Protein AF-A0A3P6R167-F1 (afdb_monomer)

Foldseek 3Di:
DDDDDDDDDDPDLQVVLVVVVVVVVVCVVCCVVVDDDDDPCNVQSVQLVCLVVVLVVLLVVVLVVLLVVLVVPDVDPVVSVVLSVQLVVQLCVLVVVCVVVVDRRHNVSSVVSSVSSVVVNVVD

pLDDT: mean 81.77, std 7.0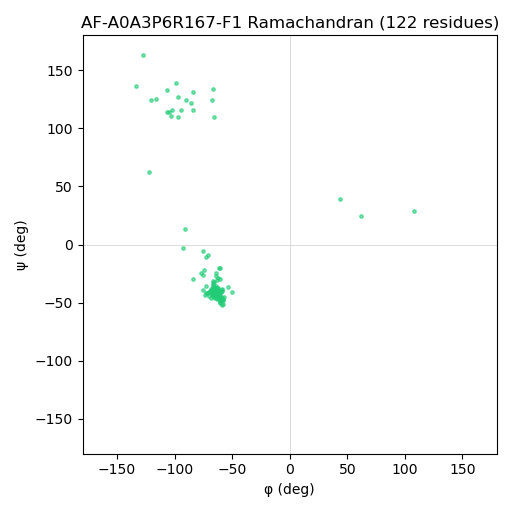3, range [55.31, 90.31]

Solvent-accessible surface area (backbone atoms only — not comparable to full-atom values): 7476 Å² total; per-residue (Å²): 135,90,84,86,84,84,84,83,88,76,92,49,66,71,58,53,29,52,51,52,53,51,50,51,54,53,44,68,73,47,64,89,70,74,72,80,90,84,59,95,63,48,68,59,31,53,46,51,67,46,40,63,60,51,46,54,49,51,54,52,52,53,51,52,51,50,49,53,51,37,55,73,74,38,97,47,72,69,62,36,50,56,50,48,52,54,54,50,51,53,52,52,46,56,55,48,51,42,58,73,68,66,60,78,83,38,67,66,57,47,51,52,51,53,51,51,50,53,55,56,57,73,75,107

Secondary structure (DSSP, 8-state):
------------HHHHHHHHHHHHHHHHH-GGG------TTHHHHHHHHHHHHHHHHHHHHHHHHHHHHHHHH-S-HHHHHHHHHHHHHHHHHHHHHHHHTT----HHHHHHHHHHHHHHHHT-

Radius of gyration: 20.67 Å; Cα contacts (8 Å, |Δi|>4): 52; chains: 1; bounding box: 49×25×60 Å

Sequence (124 aa):
MNYIVICRGDLDWNLRAKKIDSMRKIIDQYPQFQTSLFDYDSTIYDLIIAVKDELIKAVLITFACMTLACAFMIPSLTGASIATVSMLSISFTLLGILALWGQSLDPVTMINVLMAIGLSVDFR

InterPro domains:
  IPR051697 Patched domain-containing protein [PTHR10796] (10-123)

Structure (mmCIF, N/CA/C/O backbone):
data_AF-A0A3P6R167-F1
#
_entry.id   AF-A0A3P6R167-F1
#
loop_
_atom_site.group_PDB
_atom_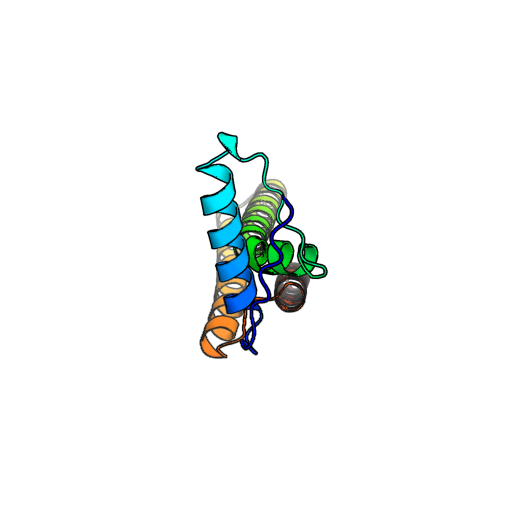site.id
_atom_site.type_symbol
_atom_site.label_atom_id
_atom_site.label_alt_id
_atom_site.label_comp_id
_atom_site.label_asym_id
_atom_site.label_entity_id
_atom_site.label_seq_id
_atom_site.pdbx_PDB_ins_code
_atom_site.Cartn_x
_atom_site.Cartn_y
_atom_site.Cartn_z
_atom_site.occupancy
_atom_site.B_iso_or_equiv
_atom_site.auth_seq_id
_atom_site.auth_comp_id
_atom_site.auth_asym_id
_atom_site.auth_atom_id
_atom_site.pdbx_PDB_model_num
ATOM 1 N N . MET A 1 1 ? -25.943 9.574 28.385 1.00 55.31 1 MET A N 1
ATOM 2 C CA . MET A 1 1 ? -25.347 8.493 29.198 1.00 55.31 1 MET A CA 1
ATOM 3 C C . MET A 1 1 ? -24.040 8.116 28.519 1.00 55.31 1 MET A C 1
ATOM 5 O O . MET A 1 1 ? -24.102 7.718 27.365 1.00 55.31 1 MET A O 1
ATOM 9 N N . ASN A 1 2 ? -22.885 8.331 29.154 1.00 60.91 2 ASN A N 1
ATOM 10 C CA . ASN A 1 2 ? -21.586 8.028 28.540 1.00 60.91 2 ASN A CA 1
ATOM 11 C C . ASN A 1 2 ? -21.145 6.631 28.979 1.00 60.91 2 ASN A C 1
ATOM 13 O O . ASN A 1 2 ? -20.932 6.400 30.167 1.00 60.91 2 ASN A O 1
ATOM 17 N N . TYR A 1 3 ? -21.035 5.707 28.028 1.00 68.31 3 TYR A N 1
ATOM 18 C CA . TYR A 1 3 ? -20.530 4.358 28.267 1.00 68.31 3 TYR A CA 1
ATOM 19 C C . TYR A 1 3 ? -19.050 4.315 27.887 1.00 68.31 3 TYR A C 1
ATOM 21 O O . TYR A 1 3 ? -18.686 4.706 26.781 1.00 68.31 3 TYR A O 1
ATOM 29 N N . ILE A 1 4 ? -18.198 3.854 28.804 1.00 71.62 4 ILE A N 1
ATOM 30 C CA . ILE A 1 4 ? -16.762 3.679 28.563 1.00 71.62 4 ILE A CA 1
ATOM 31 C C . ILE A 1 4 ? -16.513 2.182 28.403 1.00 71.62 4 ILE A C 1
ATOM 33 O O . ILE A 1 4 ? -16.689 1.415 29.349 1.00 71.62 4 ILE A O 1
ATOM 37 N N . VAL A 1 5 ? -16.118 1.765 27.203 1.00 71.38 5 VAL A N 1
ATOM 38 C CA . VAL A 1 5 ? -15.774 0.373 26.902 1.00 71.38 5 VAL A CA 1
ATOM 39 C C . VAL A 1 5 ? -14.256 0.265 26.840 1.00 71.38 5 VAL A C 1
ATOM 41 O O . VAL A 1 5 ? -13.629 0.793 25.929 1.00 71.38 5 VAL A O 1
ATOM 44 N N . ILE A 1 6 ? -13.656 -0.411 27.821 1.00 74.56 6 ILE A N 1
ATOM 45 C CA . ILE A 1 6 ? -12.207 -0.639 27.868 1.00 74.56 6 ILE A CA 1
ATOM 46 C C . ILE A 1 6 ? -11.924 -2.029 27.301 1.00 74.56 6 ILE A C 1
ATOM 48 O O . ILE A 1 6 ? -12.230 -3.040 27.933 1.00 74.56 6 ILE A O 1
ATOM 52 N N . CYS A 1 7 ? -11.320 -2.085 26.117 1.00 68.38 7 CYS A N 1
ATOM 53 C CA . CYS A 1 7 ? -10.841 -3.336 25.537 1.00 68.38 7 CYS A CA 1
ATOM 54 C C . CYS A 1 7 ? -9.432 -3.643 26.069 1.00 68.38 7 CYS A C 1
ATOM 56 O O . CYS A 1 7 ? -8.515 -2.844 25.897 1.00 68.38 7 CYS A O 1
ATOM 58 N N . ARG A 1 8 ? -9.236 -4.800 26.714 1.00 71.19 8 ARG A N 1
ATOM 59 C CA . ARG A 1 8 ? -7.907 -5.310 27.098 1.00 71.19 8 ARG A CA 1
ATOM 60 C C . ARG A 1 8 ? -7.428 -6.355 26.086 1.00 71.19 8 ARG A C 1
ATOM 62 O O . ARG A 1 8 ? -8.199 -7.248 25.751 1.00 71.19 8 ARG A O 1
ATOM 69 N N . GLY A 1 9 ? -6.139 -6.320 25.734 1.00 66.12 9 GLY A N 1
ATOM 70 C CA . GLY A 1 9 ? -5.397 -7.567 25.508 1.00 66.12 9 GLY A CA 1
ATOM 71 C C . GLY A 1 9 ? -5.002 -7.984 24.090 1.00 66.12 9 GLY A C 1
ATOM 72 O O . GLY A 1 9 ? -4.826 -9.178 23.901 1.00 66.12 9 GLY A O 1
ATOM 73 N N . ASP A 1 10 ? -4.773 -7.078 23.135 1.00 69.56 10 ASP A N 1
ATOM 74 C CA . ASP A 1 10 ? -4.110 -7.466 21.875 1.00 69.56 10 ASP A CA 1
ATOM 75 C C . ASP A 1 10 ? -2.756 -6.764 21.722 1.00 69.56 10 ASP A C 1
ATOM 77 O O . ASP A 1 10 ? -2.679 -5.537 21.779 1.00 69.56 10 ASP A O 1
ATOM 81 N N . LEU A 1 11 ? -1.688 -7.544 21.524 1.00 73.62 11 LEU A N 1
ATOM 82 C CA . LEU A 1 11 ? -0.342 -7.037 21.211 1.00 73.62 11 LEU A CA 1
ATOM 83 C C . LEU A 1 11 ? -0.226 -6.590 19.740 1.00 73.62 11 LEU A C 1
ATOM 85 O O . LEU A 1 11 ? 0.592 -5.730 19.424 1.00 73.62 11 LEU A O 1
ATOM 89 N N . ASP A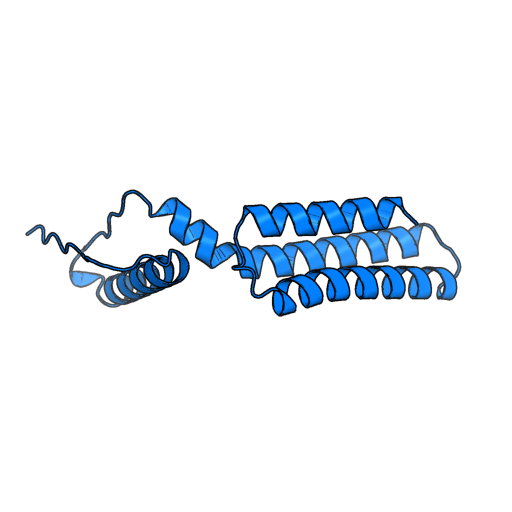 1 12 ? -1.068 -7.133 18.854 1.00 82.44 12 ASP A N 1
ATOM 90 C CA . ASP A 1 12 ? -1.038 -6.850 17.419 1.00 82.44 12 ASP A CA 1
ATOM 91 C C . ASP A 1 12 ? -1.810 -5.580 17.039 1.00 82.44 12 ASP A C 1
ATOM 93 O O . ASP A 1 12 ? -3.043 -5.518 17.091 1.00 82.44 12 ASP A O 1
ATOM 97 N N . TRP A 1 13 ? -1.080 -4.585 16.535 1.00 82.12 13 TRP A N 1
ATOM 98 C CA . TRP A 1 13 ? -1.629 -3.312 16.053 1.00 82.12 13 TRP A CA 1
ATOM 99 C C . TRP A 1 13 ? -2.643 -3.480 14.915 1.00 82.12 13 TRP A C 1
ATOM 101 O O . TRP A 1 13 ? -3.682 -2.821 14.904 1.00 82.12 13 TRP A O 1
ATOM 111 N N . ASN A 1 14 ? -2.391 -4.414 13.994 1.00 83.12 14 ASN A N 1
ATOM 112 C CA . ASN A 1 14 ? -3.302 -4.730 12.890 1.00 83.12 14 ASN A CA 1
ATOM 113 C C . ASN A 1 14 ? -4.659 -5.259 13.381 1.00 83.12 14 ASN A C 1
ATOM 115 O O . ASN A 1 14 ? -5.704 -4.954 12.802 1.00 83.12 14 ASN A O 1
ATOM 119 N N . LEU A 1 15 ? -4.655 -6.062 14.449 1.00 85.38 15 LEU A N 1
ATOM 120 C CA . LEU A 1 15 ? -5.873 -6.634 15.015 1.00 85.38 15 LEU A CA 1
ATOM 121 C C . LEU A 1 15 ? -6.686 -5.562 15.751 1.00 85.38 15 LEU A C 1
ATOM 123 O O . LEU A 1 15 ? -7.904 -5.485 15.579 1.00 85.38 15 LEU A O 1
ATOM 127 N N . ARG A 1 16 ? -5.999 -4.691 16.502 1.00 86.06 16 ARG A N 1
ATOM 128 C CA . ARG A 1 16 ? -6.600 -3.525 17.171 1.00 86.06 16 ARG A CA 1
ATOM 129 C C . ARG A 1 16 ? -7.259 -2.581 16.170 1.00 86.06 16 ARG A C 1
ATOM 131 O O . ARG A 1 16 ? -8.420 -2.222 16.356 1.00 86.06 16 ARG A O 1
ATOM 138 N N . ALA A 1 17 ? -6.570 -2.276 15.070 1.00 86.69 17 ALA A N 1
ATOM 139 C CA . ALA A 1 17 ? -7.105 -1.429 14.009 1.00 86.69 17 ALA A CA 1
ATOM 140 C C . ALA A 1 17 ? -8.403 -2.010 13.416 1.00 86.69 17 ALA A C 1
ATOM 142 O O . ALA A 1 17 ? -9.411 -1.313 13.323 1.00 86.69 17 ALA A O 1
ATOM 143 N N . LYS A 1 18 ? -8.435 -3.320 13.119 1.00 87.38 18 LYS A N 1
ATOM 144 C CA . LYS A 1 18 ? -9.648 -4.000 12.623 1.00 87.38 18 LYS A CA 1
ATOM 145 C C . LYS A 1 18 ? -10.809 -3.993 13.620 1.00 87.38 18 LYS A C 1
ATOM 147 O O . LYS A 1 18 ? -11.965 -3.879 13.206 1.00 87.38 18 LYS A O 1
ATOM 152 N N . LYS A 1 19 ? -10.534 -4.142 14.920 1.00 87.81 19 LYS A N 1
ATOM 153 C CA . LYS A 1 19 ? -11.572 -4.078 15.964 1.00 87.81 19 LYS A CA 1
ATOM 154 C C . LYS A 1 19 ? -12.199 -2.688 16.034 1.00 87.81 19 LYS A C 1
ATOM 156 O O . LYS A 1 19 ? -13.422 -2.586 16.079 1.00 87.81 19 LYS A O 1
ATOM 161 N N . ILE A 1 20 ? -11.377 -1.642 15.982 1.00 87.50 20 ILE A N 1
ATOM 162 C CA . ILE A 1 20 ? -11.846 -0.252 15.993 1.00 87.50 20 ILE A CA 1
ATOM 163 C C . ILE A 1 20 ? -12.636 0.071 14.726 1.00 87.50 20 ILE A C 1
ATOM 165 O O . ILE A 1 20 ? -13.720 0.638 14.830 1.00 87.50 20 ILE A O 1
ATOM 169 N N . ASP A 1 21 ? -12.177 -0.370 13.555 1.00 88.50 21 ASP A N 1
ATOM 170 C CA . ASP A 1 21 ? -12.927 -0.227 12.300 1.00 88.50 21 ASP A CA 1
ATOM 171 C C . ASP A 1 21 ? -14.297 -0.927 12.357 1.00 88.50 21 ASP A C 1
ATOM 173 O O . ASP A 1 21 ? -15.320 -0.377 11.952 1.00 88.50 21 ASP A O 1
ATOM 177 N N . SER A 1 22 ? -14.353 -2.123 12.950 1.00 88.88 22 SER A N 1
ATOM 178 C CA . SER A 1 22 ? -15.613 -2.851 13.146 1.00 88.88 22 SER A CA 1
ATOM 179 C C . SER A 1 22 ? -16.550 -2.127 14.117 1.00 88.88 22 SER A C 1
ATOM 181 O O . SER A 1 22 ? -17.749 -2.042 13.864 1.00 88.88 22 SER A O 1
ATOM 183 N N . MET A 1 23 ? -16.018 -1.569 15.210 1.00 87.44 23 MET A N 1
ATOM 184 C CA . MET A 1 23 ? -16.796 -0.748 16.142 1.00 87.44 23 MET A CA 1
ATOM 185 C C . MET A 1 23 ? -17.339 0.516 15.473 1.00 87.44 23 MET A C 1
ATOM 187 O O . MET A 1 23 ? -18.510 0.831 15.671 1.00 87.44 23 MET A O 1
ATOM 191 N N . ARG A 1 24 ? -16.534 1.202 14.649 1.00 87.69 24 ARG A N 1
ATOM 192 C CA . ARG A 1 24 ? -16.992 2.361 13.866 1.00 87.69 24 ARG A CA 1
ATOM 193 C C . ARG A 1 24 ? -18.158 1.986 12.953 1.00 87.69 24 ARG A C 1
ATOM 195 O O . ARG A 1 24 ? -19.199 2.622 13.028 1.00 87.69 24 ARG A O 1
ATOM 202 N N . LYS A 1 25 ? -18.053 0.876 12.213 1.00 90.00 25 LYS A N 1
ATOM 203 C CA . LYS A 1 25 ? -19.141 0.375 11.351 1.00 90.00 25 LYS A CA 1
ATOM 204 C C . LYS A 1 25 ? -20.428 0.070 12.113 1.00 90.00 25 LYS A C 1
ATOM 206 O O . LYS A 1 25 ? -21.511 0.320 11.598 1.00 90.00 25 LYS A O 1
ATOM 211 N N . ILE A 1 26 ? -20.328 -0.481 13.323 1.00 89.06 26 ILE A N 1
ATOM 212 C CA . ILE A 1 26 ? -21.503 -0.732 14.169 1.00 89.06 26 ILE A CA 1
ATOM 213 C C . ILE A 1 26 ? -22.118 0.595 14.618 1.00 89.06 26 ILE A C 1
ATOM 215 O O . ILE A 1 26 ? -23.331 0.749 14.561 1.00 89.06 26 ILE A O 1
ATOM 219 N N . ILE A 1 27 ? -21.307 1.567 15.031 1.00 87.25 27 ILE A N 1
ATOM 220 C CA . ILE A 1 27 ? -21.800 2.891 15.432 1.00 87.25 27 ILE A CA 1
ATOM 221 C C . ILE A 1 27 ? -22.504 3.589 14.260 1.00 87.25 27 ILE A C 1
ATOM 223 O O . ILE A 1 27 ? -23.604 4.112 14.441 1.00 87.25 27 ILE A O 1
ATOM 227 N N . ASP A 1 28 ? -21.935 3.510 13.057 1.00 88.31 28 ASP A N 1
ATOM 228 C CA . ASP A 1 28 ? -22.517 4.081 11.838 1.00 88.31 28 ASP A CA 1
ATOM 229 C C . ASP A 1 28 ? -23.856 3.425 11.450 1.00 88.31 28 ASP A C 1
ATOM 231 O O . ASP A 1 28 ? -24.706 4.069 10.836 1.00 88.31 28 ASP A O 1
ATOM 235 N N . GLN A 1 29 ? -24.086 2.161 11.830 1.00 90.31 29 GLN A N 1
ATOM 236 C CA . GLN A 1 29 ? -25.364 1.467 11.612 1.00 90.31 29 GLN A CA 1
ATOM 237 C C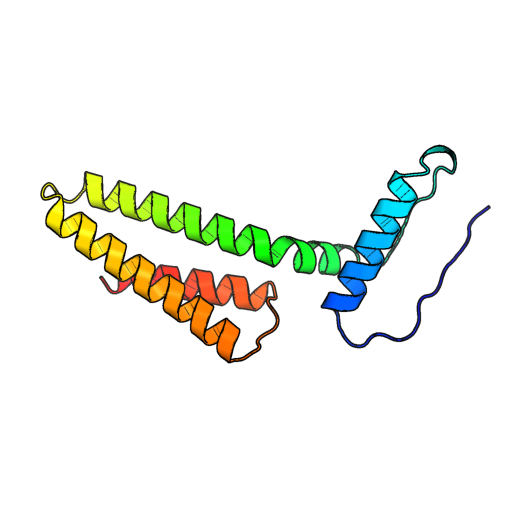 . GLN A 1 29 ? -26.479 1.923 12.559 1.00 90.31 29 GLN A C 1
ATOM 239 O O . GLN A 1 29 ? -27.654 1.736 12.239 1.00 90.31 29 GLN A O 1
ATOM 244 N N . TYR A 1 30 ? -26.140 2.514 13.708 1.00 88.25 30 TYR A N 1
ATOM 245 C CA . TYR A 1 30 ? -27.115 2.976 14.696 1.00 88.25 30 TYR A CA 1
ATOM 246 C C . TYR A 1 30 ? -26.972 4.485 14.989 1.00 88.25 30 TYR A C 1
ATOM 248 O O . TYR A 1 30 ? -26.733 4.876 16.140 1.00 88.25 30 TYR A O 1
ATOM 256 N N . PRO A 1 31 ? -27.175 5.366 13.987 1.00 82.06 31 PRO A N 1
ATOM 257 C CA . PRO A 1 31 ? -27.019 6.815 14.148 1.00 82.06 31 PRO A CA 1
ATOM 258 C C . PRO A 1 31 ? -27.983 7.424 15.182 1.00 82.06 31 PRO A C 1
ATOM 260 O O . PRO A 1 31 ? -27.710 8.489 15.735 1.00 82.06 31 PRO A O 1
ATOM 263 N N . GLN A 1 32 ? -29.086 6.737 15.501 1.00 86.25 32 GLN A N 1
ATOM 264 C CA . GLN A 1 32 ? -30.084 7.157 16.489 1.00 86.25 32 GLN A CA 1
ATOM 265 C C . GLN A 1 32 ? -29.541 7.331 17.914 1.00 86.25 32 GLN A C 1
ATOM 267 O O . GLN A 1 32 ? -30.169 8.020 18.714 1.00 86.25 32 GLN A O 1
ATOM 272 N N . PHE A 1 33 ? -28.399 6.722 18.253 1.00 81.69 33 PHE A N 1
ATOM 273 C CA . PHE A 1 33 ? -27.823 6.819 19.597 1.00 81.69 33 PHE A CA 1
ATOM 274 C C . PHE A 1 33 ? -26.798 7.955 19.754 1.00 81.69 33 PHE A C 1
ATOM 276 O O . PHE A 1 33 ? -26.315 8.155 20.867 1.00 81.69 33 PHE A O 1
ATOM 283 N N . GLN A 1 34 ? -26.477 8.705 18.683 1.00 79.00 34 GLN A N 1
ATOM 284 C CA . GLN A 1 34 ? -25.482 9.797 18.673 1.00 79.00 34 GLN A CA 1
ATOM 285 C C . GLN A 1 34 ? -24.177 9.453 19.420 1.00 79.00 34 GLN A C 1
ATOM 287 O O . GLN A 1 34 ? -23.608 10.267 20.148 1.00 79.00 34 GLN A O 1
ATOM 292 N N . THR A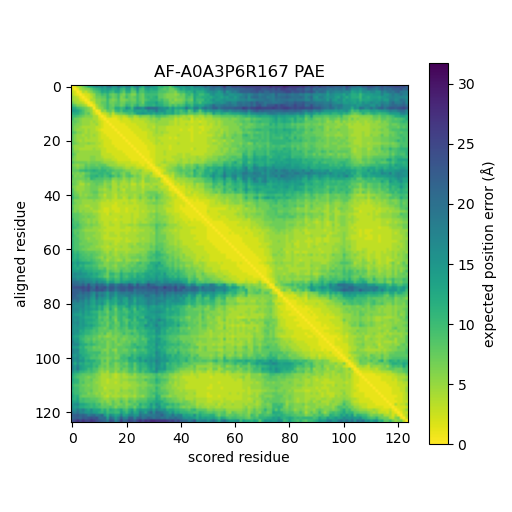 1 35 ? -23.709 8.215 19.272 1.00 79.25 35 THR A N 1
ATOM 293 C CA . THR A 1 35 ? -22.513 7.715 19.951 1.00 79.25 35 THR A CA 1
ATOM 294 C C . THR A 1 35 ? -21.253 8.082 19.181 1.00 79.25 35 THR A C 1
ATOM 296 O O . THR A 1 35 ? -21.161 7.831 17.985 1.00 79.25 35 THR A O 1
ATOM 299 N N . SER A 1 36 ? -20.255 8.626 19.876 1.00 78.38 36 SER A N 1
ATOM 300 C CA . SER A 1 36 ? -18.920 8.890 19.332 1.00 78.38 36 SER A CA 1
ATOM 301 C C . SER A 1 36 ? -17.905 7.892 19.889 1.00 78.38 36 SER A C 1
ATOM 303 O O . SER A 1 36 ? -17.849 7.692 21.105 1.00 78.38 36 SER A O 1
ATOM 305 N N . LEU A 1 37 ? -17.074 7.307 19.026 1.00 81.81 37 LEU A N 1
ATOM 306 C CA . LEU A 1 37 ? -15.930 6.490 19.434 1.00 81.81 37 LEU A CA 1
ATOM 307 C C . LEU A 1 37 ? -14.694 7.383 19.575 1.00 81.81 37 LEU A C 1
ATOM 309 O O . LEU A 1 37 ? -14.314 8.051 18.616 1.00 81.81 37 LEU A O 1
ATOM 313 N N . PHE A 1 38 ? -14.059 7.376 20.744 1.00 81.62 38 PHE A N 1
ATOM 314 C CA . PHE A 1 38 ? -12.789 8.063 20.966 1.00 81.62 38 PHE A CA 1
ATOM 315 C C . PHE A 1 38 ? -11.726 7.053 21.391 1.00 81.62 38 PHE A C 1
ATOM 317 O O . PHE A 1 38 ? -11.907 6.338 22.375 1.00 81.62 38 PHE A O 1
ATOM 324 N N . ASP A 1 39 ? -10.621 7.024 20.653 1.00 83.44 39 ASP A N 1
ATOM 325 C CA . ASP A 1 39 ? -9.416 6.270 20.984 1.00 83.44 39 ASP A CA 1
ATOM 326 C C . ASP A 1 39 ? -8.207 7.194 20.776 1.00 83.44 39 ASP A C 1
ATOM 328 O O . ASP A 1 39 ? -8.159 7.937 19.793 1.00 83.44 39 ASP A O 1
ATOM 332 N N . TYR A 1 40 ? -7.249 7.178 21.704 1.00 82.94 40 TYR A N 1
ATOM 333 C CA . TYR A 1 40 ? -6.063 8.037 21.639 1.00 82.94 40 TYR A CA 1
ATOM 334 C C . TYR A 1 40 ? -5.183 7.701 20.426 1.00 82.94 40 TYR A C 1
ATOM 336 O O . TYR A 1 40 ? -4.687 8.605 19.756 1.00 82.94 40 TYR A O 1
ATOM 344 N N . ASP A 1 41 ? -5.068 6.415 20.085 1.00 85.88 41 ASP A N 1
ATOM 345 C CA . ASP A 1 41 ? -4.247 5.929 18.968 1.00 85.88 41 ASP A CA 1
ATOM 346 C C . ASP A 1 41 ? -5.047 5.843 17.652 1.00 85.88 41 ASP A C 1
ATOM 348 O O . ASP A 1 41 ? -4.603 5.234 16.676 1.00 85.88 41 ASP A O 1
ATOM 352 N N . SER A 1 42 ? -6.239 6.455 17.604 1.00 83.81 42 SER A N 1
ATOM 353 C CA . SER A 1 42 ? -7.168 6.396 16.466 1.00 83.81 42 SER A CA 1
ATOM 354 C C . SER A 1 42 ? -6.505 6.722 15.123 1.00 83.81 42 SER A C 1
ATOM 356 O O . SER A 1 42 ? -6.772 6.057 14.125 1.00 83.81 42 SER A O 1
ATOM 358 N N . THR A 1 43 ? -5.618 7.717 15.098 1.00 86.44 43 THR A N 1
ATOM 359 C CA . THR A 1 43 ? -4.898 8.146 13.889 1.00 86.44 43 THR A CA 1
ATOM 360 C C . THR A 1 43 ? -3.923 7.088 13.372 1.00 86.44 43 THR A C 1
ATOM 362 O O . THR A 1 43 ? -3.773 6.928 12.162 1.00 86.44 43 THR A O 1
ATOM 365 N N . ILE A 1 44 ? -3.281 6.336 14.270 1.00 87.25 44 ILE A N 1
ATOM 366 C CA . ILE A 1 44 ? -2.342 5.267 13.913 1.00 87.25 44 ILE A CA 1
ATOM 367 C C . ILE A 1 44 ? -3.104 4.100 13.284 1.00 87.25 44 ILE A C 1
ATOM 369 O O . ILE A 1 44 ? -2.655 3.534 12.289 1.00 87.25 44 ILE A O 1
ATOM 373 N N . TYR A 1 45 ? -4.275 3.753 13.820 1.00 87.88 45 TYR A N 1
ATOM 374 C CA . TYR A 1 45 ? -5.094 2.686 13.245 1.00 87.88 45 TYR A CA 1
ATOM 375 C C . TYR A 1 45 ? -5.600 3.034 11.849 1.00 87.88 45 TYR A C 1
ATOM 377 O O . TYR A 1 45 ? -5.529 2.187 10.962 1.00 87.88 45 TYR A O 1
ATOM 385 N N . ASP A 1 46 ? -6.046 4.274 11.642 1.00 88.19 46 ASP A N 1
ATOM 386 C CA . ASP A 1 46 ? -6.471 4.750 10.322 1.00 88.19 46 ASP A CA 1
ATOM 387 C C . ASP A 1 46 ? -5.331 4.646 9.304 1.00 88.19 46 ASP A C 1
ATOM 389 O O . ASP A 1 46 ? -5.526 4.177 8.181 1.00 88.19 46 ASP A O 1
ATOM 393 N N . LEU A 1 47 ? -4.113 4.979 9.730 1.00 88.69 47 LEU A N 1
ATOM 394 C CA . LEU A 1 47 ? -2.919 4.847 8.910 1.00 88.69 47 LEU A CA 1
ATOM 395 C C . LEU A 1 47 ? -2.596 3.375 8.575 1.00 88.69 47 LEU A C 1
ATOM 397 O O . LEU A 1 47 ? -2.310 3.062 7.421 1.00 88.69 47 LEU A O 1
ATOM 401 N N . ILE A 1 48 ? -2.691 2.457 9.544 1.00 88.25 48 ILE A N 1
ATOM 402 C CA . ILE A 1 48 ? -2.474 1.011 9.335 1.00 88.25 48 ILE A CA 1
ATOM 403 C C . ILE A 1 48 ? -3.523 0.409 8.390 1.00 88.25 48 ILE A C 1
ATOM 405 O O . ILE A 1 48 ? -3.204 -0.471 7.591 1.00 88.25 48 ILE A O 1
ATOM 409 N N . ILE A 1 49 ? -4.777 0.856 8.471 1.00 86.81 49 ILE A N 1
ATOM 410 C CA . ILE A 1 49 ? -5.849 0.365 7.595 1.00 86.81 49 ILE A CA 1
ATOM 411 C C . ILE A 1 49 ? -5.630 0.870 6.165 1.00 86.81 49 ILE A C 1
ATOM 413 O O . ILE A 1 49 ? -5.731 0.084 5.223 1.00 86.81 49 ILE A O 1
ATOM 417 N N . ALA A 1 50 ? -5.282 2.149 6.001 1.00 89.25 50 ALA A N 1
ATOM 418 C CA . ALA A 1 50 ? -5.133 2.778 4.691 1.00 89.25 50 ALA A CA 1
ATOM 419 C C . ALA A 1 50 ? -3.844 2.384 3.946 1.00 89.25 50 ALA A C 1
ATOM 421 O O . ALA A 1 50 ? -3.826 2.402 2.716 1.00 89.25 50 ALA A O 1
ATOM 422 N N . VAL A 1 51 ? -2.771 1.999 4.654 1.00 89.88 51 VAL A N 1
ATOM 423 C CA . VAL A 1 51 ? -1.429 1.808 4.061 1.00 89.88 51 VAL A CA 1
ATOM 424 C C . VAL A 1 51 ? -1.408 0.857 2.861 1.00 89.88 51 VAL A C 1
ATOM 426 O O . VAL A 1 51 ? -0.676 1.081 1.901 1.00 89.88 51 VAL A O 1
ATOM 429 N N . LYS A 1 52 ? -2.219 -0.205 2.887 1.00 84.88 52 LYS A N 1
ATOM 430 C CA . LYS A 1 52 ? -2.232 -1.220 1.824 1.00 84.88 52 LYS A CA 1
ATOM 431 C C . LYS A 1 52 ? -2.789 -0.659 0.524 1.00 84.88 52 LYS A C 1
ATOM 433 O O . LYS A 1 52 ? -2.194 -0.854 -0.534 1.00 84.88 52 LYS A O 1
ATOM 438 N N . ASP A 1 53 ? -3.905 0.052 0.621 1.00 88.88 53 ASP A N 1
ATOM 439 C CA . ASP A 1 53 ? -4.560 0.651 -0.535 1.00 88.88 53 ASP A CA 1
ATOM 440 C C . ASP A 1 53 ? -3.728 1.813 -1.077 1.00 88.88 53 ASP A C 1
ATOM 442 O O . ASP A 1 53 ? -3.550 1.936 -2.289 1.00 88.88 53 ASP A O 1
ATOM 446 N N . GLU A 1 54 ? -3.158 2.629 -0.189 1.00 89.75 54 GLU A N 1
ATOM 447 C CA . GLU A 1 54 ? -2.299 3.747 -0.579 1.00 89.75 54 GLU A CA 1
ATOM 448 C C . GLU A 1 54 ? -0.996 3.281 -1.239 1.00 89.75 54 GLU A C 1
ATOM 450 O O . GLU A 1 54 ? -0.579 3.869 -2.237 1.00 89.75 54 GLU A O 1
ATOM 455 N N . LEU A 1 55 ? -0.393 2.179 -0.780 1.00 87.38 55 LEU A N 1
ATOM 456 C CA . LEU A 1 55 ? 0.766 1.578 -1.443 1.00 87.38 55 LEU A CA 1
ATOM 457 C C . LEU A 1 55 ? 0.434 1.144 -2.874 1.00 87.38 55 LEU A C 1
ATOM 459 O O . LEU A 1 55 ? 1.157 1.499 -3.803 1.00 87.38 55 LEU A O 1
ATOM 463 N N . ILE A 1 56 ? -0.660 0.402 -3.073 1.00 86.12 56 ILE A N 1
ATOM 464 C CA . ILE A 1 56 ? -1.048 -0.086 -4.406 1.00 86.12 56 ILE A CA 1
ATOM 465 C C . ILE A 1 56 ? -1.331 1.091 -5.343 1.00 86.12 56 ILE A C 1
ATOM 467 O O . ILE A 1 56 ? -0.843 1.109 -6.475 1.00 86.12 56 ILE A O 1
ATOM 471 N N . LYS A 1 57 ? -2.074 2.099 -4.871 1.00 90.00 57 LYS A N 1
ATOM 472 C CA . LYS A 1 57 ? -2.341 3.318 -5.646 1.00 90.00 57 LYS A CA 1
ATOM 473 C C . LYS A 1 57 ? -1.048 4.035 -6.014 1.00 90.00 57 LYS A C 1
ATOM 475 O O . LYS A 1 57 ? -0.863 4.374 -7.179 1.00 90.00 57 LYS A O 1
ATOM 480 N N . ALA A 1 58 ? -0.149 4.237 -5.054 1.00 88.88 58 ALA A N 1
ATOM 481 C CA . ALA A 1 58 ? 1.113 4.925 -5.290 1.00 88.88 58 ALA A CA 1
ATOM 482 C C . ALA A 1 58 ? 1.973 4.190 -6.330 1.00 88.88 58 ALA A C 1
ATOM 484 O O . ALA A 1 58 ? 2.474 4.826 -7.253 1.00 88.88 58 ALA A O 1
ATOM 485 N N . VAL A 1 59 ? 2.080 2.858 -6.245 1.00 84.75 59 VAL A N 1
ATOM 486 C CA . VAL A 1 59 ? 2.813 2.033 -7.224 1.00 84.75 59 VAL A CA 1
ATOM 487 C C . VAL A 1 59 ? 2.186 2.112 -8.622 1.00 84.75 59 VAL A C 1
ATOM 489 O O . VAL A 1 59 ? 2.898 2.227 -9.617 1.00 84.75 59 VAL A O 1
ATOM 492 N N . LEU A 1 60 ? 0.856 2.088 -8.726 1.00 87.38 60 LEU A N 1
ATOM 493 C CA . LEU A 1 60 ? 0.171 2.215 -10.016 1.00 87.38 60 LEU A CA 1
ATOM 494 C C . LEU A 1 60 ? 0.370 3.599 -10.642 1.00 87.38 60 LEU A C 1
ATOM 496 O O . LEU A 1 60 ? 0.615 3.699 -11.844 1.00 87.38 60 LEU A O 1
ATOM 500 N N . ILE A 1 61 ? 0.286 4.662 -9.838 1.00 89.50 61 ILE A N 1
ATOM 501 C CA . ILE A 1 61 ? 0.471 6.042 -10.302 1.00 89.50 61 ILE A CA 1
ATOM 502 C C . ILE A 1 61 ? 1.910 6.259 -10.775 1.00 89.50 61 ILE A C 1
ATOM 504 O O . ILE A 1 61 ? 2.116 6.821 -11.851 1.00 89.50 61 ILE A O 1
ATOM 508 N N . THR A 1 62 ? 2.909 5.794 -10.017 1.00 84.19 62 THR A N 1
ATOM 509 C CA . THR A 1 62 ? 4.320 5.915 -10.420 1.00 84.19 62 THR A CA 1
ATOM 510 C C . THR A 1 62 ? 4.603 5.124 -11.692 1.00 84.19 62 THR A C 1
ATOM 512 O O . THR A 1 62 ? 5.251 5.644 -12.600 1.00 84.19 62 THR A O 1
ATOM 515 N N . PHE A 1 63 ? 4.050 3.916 -11.817 1.00 82.31 63 PHE A N 1
ATOM 516 C CA . PHE A 1 63 ? 4.172 3.107 -13.026 1.00 82.31 63 PHE A CA 1
ATOM 517 C C . PHE A 1 63 ? 3.532 3.771 -14.255 1.00 82.31 63 PHE A C 1
ATOM 519 O O . PHE A 1 63 ? 4.138 3.816 -15.331 1.00 82.31 63 PHE A O 1
ATOM 526 N N . ALA A 1 64 ? 2.326 4.324 -14.105 1.00 87.06 64 ALA A N 1
ATOM 527 C CA . ALA A 1 64 ? 1.636 5.035 -15.177 1.00 87.06 64 ALA A CA 1
ATOM 528 C C . ALA A 1 64 ? 2.412 6.287 -15.611 1.00 87.06 64 ALA A C 1
ATOM 530 O O . ALA A 1 64 ? 2.603 6.512 -16.807 1.00 87.06 64 ALA A O 1
ATOM 531 N N . CYS A 1 65 ? 2.909 7.063 -14.644 1.00 86.88 65 CYS A N 1
ATOM 532 C CA . CYS A 1 65 ? 3.714 8.254 -14.897 1.00 86.88 65 CYS A CA 1
ATOM 533 C C . CYS A 1 65 ? 5.002 7.916 -15.664 1.00 86.88 65 CYS A C 1
ATOM 535 O O . CYS A 1 65 ? 5.281 8.531 -16.693 1.00 86.88 65 CYS A O 1
ATOM 537 N N . MET A 1 66 ? 5.743 6.888 -15.235 1.00 80.69 66 MET A N 1
ATOM 538 C CA . MET A 1 66 ? 6.979 6.479 -15.911 1.00 80.69 66 MET A CA 1
ATOM 539 C C . MET A 1 66 ? 6.731 5.897 -17.299 1.00 80.69 66 MET A C 1
ATOM 541 O O . MET A 1 66 ? 7.465 6.206 -18.232 1.00 80.69 66 MET A O 1
ATOM 545 N N . THR A 1 67 ? 5.657 5.129 -17.481 1.00 80.62 67 THR A N 1
ATOM 546 C CA . THR A 1 67 ? 5.264 4.638 -18.810 1.00 80.62 67 THR A CA 1
ATOM 547 C C . THR A 1 67 ? 4.966 5.797 -19.763 1.00 80.62 67 THR A C 1
ATOM 549 O O . THR A 1 67 ? 5.421 5.784 -20.907 1.00 80.62 67 THR A O 1
ATOM 552 N N . LEU A 1 68 ? 4.249 6.822 -19.287 1.00 85.06 68 LEU A N 1
ATOM 553 C CA . LEU A 1 68 ? 3.936 8.019 -20.066 1.00 85.06 68 LEU A CA 1
ATOM 554 C C . LEU A 1 68 ? 5.206 8.812 -20.415 1.00 85.06 68 LEU A C 1
ATOM 556 O O . LEU A 1 68 ? 5.396 9.196 -21.569 1.00 85.06 68 LEU A O 1
ATOM 560 N N . ALA A 1 69 ? 6.095 9.015 -19.440 1.00 84.00 69 ALA A N 1
ATOM 561 C CA . ALA A 1 69 ? 7.361 9.714 -19.636 1.00 84.00 69 ALA A CA 1
ATOM 562 C C . ALA A 1 69 ? 8.267 8.979 -20.640 1.00 84.00 69 ALA A C 1
ATOM 564 O O . ALA A 1 69 ? 8.780 9.596 -21.575 1.00 84.00 69 ALA A O 1
ATOM 565 N N . CYS A 1 70 ? 8.408 7.654 -20.516 1.00 76.62 70 CYS A N 1
ATOM 566 C CA . CYS A 1 70 ? 9.181 6.842 -21.457 1.00 76.62 70 CYS A CA 1
ATOM 567 C C . CYS A 1 70 ? 8.580 6.849 -22.869 1.00 76.62 70 CYS A C 1
ATOM 569 O O . CYS A 1 70 ? 9.333 6.916 -23.838 1.00 76.62 70 CYS A O 1
ATOM 571 N N . ALA A 1 71 ? 7.249 6.808 -23.001 1.00 76.94 71 ALA A N 1
ATOM 572 C CA . ALA A 1 71 ? 6.574 6.886 -24.297 1.00 76.94 71 ALA A CA 1
ATOM 573 C C . ALA A 1 71 ? 6.764 8.251 -24.980 1.00 76.94 71 ALA A C 1
ATOM 575 O O . ALA A 1 71 ? 6.835 8.317 -26.204 1.00 76.94 71 ALA A O 1
ATOM 576 N N . PHE A 1 72 ? 6.867 9.332 -24.201 1.00 82.31 72 PHE A N 1
ATOM 577 C CA . PHE A 1 72 ? 7.140 10.665 -24.736 1.00 82.31 72 PHE A CA 1
ATOM 578 C C . PHE A 1 72 ? 8.608 10.838 -25.153 1.00 82.31 72 PHE A C 1
ATOM 580 O O . PHE A 1 72 ? 8.892 11.459 -26.174 1.00 82.31 72 PHE A O 1
ATOM 587 N N . MET A 1 73 ? 9.546 10.290 -24.375 1.00 78.00 73 MET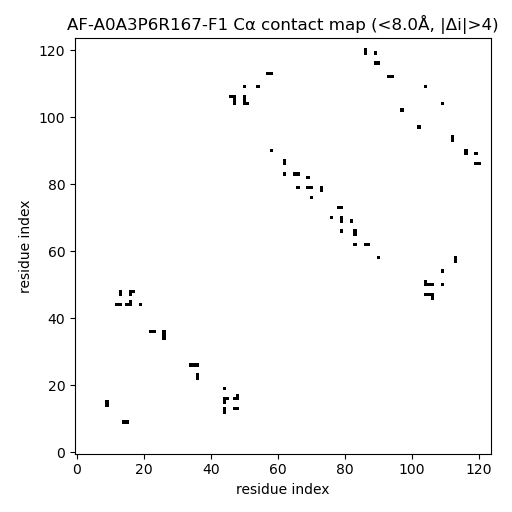 A N 1
ATOM 588 C CA . MET A 1 73 ? 10.980 10.505 -24.593 1.00 78.00 73 MET A CA 1
ATOM 589 C C . MET A 1 73 ? 11.594 9.559 -25.638 1.00 78.00 73 MET A C 1
ATOM 591 O O . MET A 1 73 ? 12.565 9.929 -26.298 1.00 78.00 73 MET A O 1
ATOM 595 N N . ILE A 1 74 ? 11.059 8.340 -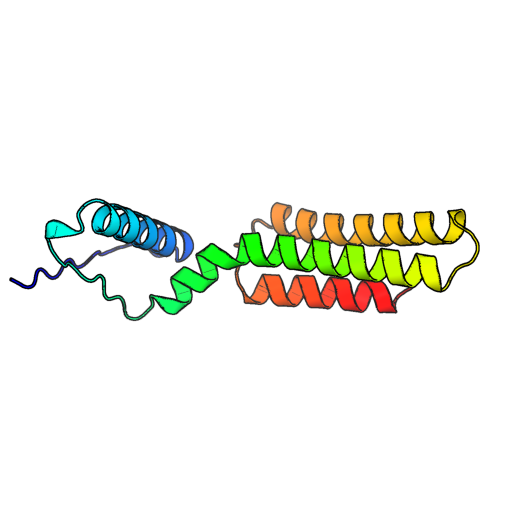25.791 1.00 77.44 74 ILE A N 1
ATOM 596 C CA . ILE A 1 74 ? 11.606 7.307 -26.682 1.00 77.44 74 ILE A CA 1
ATOM 597 C C . ILE A 1 74 ? 10.706 7.157 -27.922 1.00 77.44 74 ILE A C 1
ATOM 599 O O . ILE A 1 74 ? 9.595 6.644 -27.808 1.00 77.44 74 ILE A O 1
ATOM 603 N N . PRO A 1 75 ? 11.182 7.503 -29.134 1.00 67.62 75 PRO A N 1
ATOM 604 C CA . PRO A 1 75 ? 10.399 7.352 -30.365 1.00 67.62 75 PRO A CA 1
ATOM 605 C C . PRO A 1 75 ? 10.207 5.887 -30.816 1.00 67.62 75 PRO A C 1
ATOM 607 O O . PRO A 1 75 ? 9.428 5.626 -31.731 1.00 67.62 75 PRO A O 1
ATOM 610 N N . SER A 1 76 ? 10.895 4.916 -30.196 1.00 75.94 76 SER A N 1
ATOM 611 C CA . SER A 1 76 ? 10.739 3.479 -30.458 1.00 75.94 76 SER A CA 1
ATOM 612 C C . SER A 1 76 ? 9.907 2.765 -29.379 1.00 75.94 76 SER A C 1
ATOM 614 O O . SER A 1 76 ? 10.309 2.602 -28.226 1.00 75.94 76 SER A O 1
ATOM 616 N N . LEU A 1 77 ? 8.744 2.251 -29.790 1.00 71.38 77 LEU A N 1
ATOM 617 C CA . LEU A 1 77 ? 7.784 1.569 -28.910 1.00 71.38 77 LEU A CA 1
ATOM 618 C C . LEU A 1 77 ? 8.361 0.316 -28.223 1.00 71.38 77 LEU A C 1
ATOM 620 O O . LEU A 1 77 ? 7.964 -0.033 -27.113 1.00 71.38 77 LEU A O 1
ATOM 624 N N . THR A 1 78 ? 9.318 -0.353 -28.869 1.00 79.25 78 THR A N 1
ATOM 625 C CA . THR A 1 78 ? 9.998 -1.547 -28.345 1.00 79.25 78 THR A CA 1
ATOM 626 C C . THR A 1 78 ? 10.968 -1.227 -27.209 1.00 79.25 78 THR A C 1
ATOM 628 O O . THR A 1 78 ? 11.076 -2.000 -26.262 1.00 79.25 78 THR A O 1
ATOM 631 N N . GLY A 1 79 ? 11.653 -0.081 -27.259 1.00 78.75 79 GLY A N 1
ATOM 632 C CA . GLY A 1 79 ? 12.535 0.357 -26.175 1.00 78.75 79 GLY A CA 1
ATOM 633 C C . GLY A 1 79 ? 11.745 0.745 -24.926 1.00 78.75 79 GLY A C 1
ATOM 634 O O . GLY A 1 79 ? 12.126 0.380 -23.811 1.00 78.75 79 GLY A O 1
ATOM 635 N N . ALA A 1 80 ? 10.611 1.422 -25.125 1.00 79.88 80 ALA A N 1
ATOM 636 C CA . ALA A 1 80 ? 9.702 1.801 -24.050 1.00 79.88 80 ALA A CA 1
ATOM 637 C C . ALA A 1 80 ? 9.046 0.581 -23.379 1.00 79.88 80 ALA A C 1
ATOM 639 O O . ALA A 1 80 ? 8.958 0.541 -22.155 1.00 79.88 80 ALA A O 1
ATOM 640 N N . SER A 1 81 ? 8.641 -0.446 -24.135 1.00 79.94 81 SER A N 1
ATOM 641 C CA . SER A 1 81 ? 8.011 -1.640 -23.548 1.00 79.94 81 SER A CA 1
ATOM 642 C C . SER A 1 81 ? 8.979 -2.487 -22.715 1.00 79.94 81 SER A C 1
ATOM 644 O O . SER A 1 81 ? 8.615 -2.979 -21.651 1.00 79.94 81 SER A O 1
ATOM 646 N N . ILE A 1 82 ? 10.237 -2.625 -23.141 1.00 83.19 82 ILE A N 1
ATOM 647 C CA . ILE A 1 82 ? 11.256 -3.341 -22.357 1.00 83.19 82 ILE A CA 1
ATOM 648 C C . ILE A 1 82 ? 11.560 -2.578 -21.056 1.00 83.19 82 ILE A C 1
ATOM 650 O O . ILE A 1 82 ? 11.729 -3.193 -20.002 1.00 83.19 82 ILE A O 1
ATOM 654 N N . ALA A 1 83 ? 11.570 -1.240 -21.112 1.00 79.31 83 ALA A N 1
ATOM 655 C CA . ALA A 1 83 ? 11.722 -0.386 -19.936 1.00 79.31 83 ALA A CA 1
ATOM 656 C C . ALA A 1 83 ? 10.618 -0.631 -18.903 1.00 79.31 83 ALA A C 1
ATOM 658 O O . ALA A 1 83 ? 10.901 -0.916 -17.739 1.00 79.31 83 ALA A O 1
ATOM 659 N N . THR A 1 84 ? 9.360 -0.583 -19.337 1.00 80.62 84 THR A N 1
ATOM 660 C CA . THR A 1 84 ? 8.214 -0.741 -18.438 1.00 80.62 84 THR A CA 1
ATOM 661 C C . THR A 1 84 ? 8.133 -2.149 -17.856 1.00 80.62 84 THR A C 1
ATOM 663 O O . THR A 1 84 ? 7.866 -2.293 -16.665 1.00 80.62 84 THR A O 1
ATOM 666 N N . VAL A 1 85 ? 8.450 -3.189 -18.635 1.00 83.69 85 VAL A N 1
ATOM 667 C CA . VAL A 1 85 ? 8.513 -4.574 -18.134 1.00 83.69 85 VAL A CA 1
ATOM 668 C C . VAL A 1 85 ? 9.596 -4.735 -17.066 1.00 83.69 85 VAL A C 1
ATOM 670 O O . VAL A 1 85 ? 9.345 -5.368 -16.040 1.00 83.69 85 VAL A O 1
ATOM 673 N N . SER A 1 86 ? 10.775 -4.131 -17.254 1.00 83.81 86 SER A N 1
ATOM 674 C CA . SER A 1 86 ? 11.832 -4.171 -16.234 1.00 83.81 86 SER A CA 1
ATOM 675 C C . SER A 1 86 ? 11.407 -3.478 -14.934 1.00 83.81 86 SER A C 1
ATOM 677 O O . SER A 1 86 ? 11.593 -4.035 -13.853 1.00 83.81 86 SER A O 1
ATOM 679 N N . MET A 1 87 ? 10.725 -2.333 -15.036 1.00 80.88 87 MET A N 1
ATOM 680 C CA . MET A 1 87 ? 10.199 -1.604 -13.881 1.00 80.88 87 MET A CA 1
ATOM 681 C C . MET A 1 87 ? 9.111 -2.397 -13.136 1.00 80.88 87 MET A C 1
ATOM 683 O O . MET A 1 87 ? 9.134 -2.474 -11.903 1.00 80.88 87 MET A O 1
ATOM 687 N N . LEU A 1 88 ? 8.188 -3.043 -13.862 1.00 82.19 88 LEU A N 1
ATOM 688 C CA . LEU A 1 88 ? 7.186 -3.934 -13.263 1.00 82.19 88 LEU A CA 1
ATOM 689 C C . LEU A 1 88 ? 7.848 -5.100 -12.539 1.00 82.19 88 LEU A C 1
ATOM 691 O O . LEU A 1 88 ? 7.487 -5.396 -11.403 1.00 82.19 88 LEU A O 1
ATOM 695 N N . SER A 1 89 ? 8.836 -5.736 -13.172 1.00 87.44 89 SER A N 1
ATOM 696 C CA . SER A 1 89 ? 9.547 -6.871 -12.587 1.00 87.44 89 SER A CA 1
ATOM 697 C C . SER A 1 89 ? 10.181 -6.503 -11.246 1.00 87.44 89 SER A C 1
ATOM 699 O O . SER A 1 89 ? 10.028 -7.245 -10.277 1.00 87.44 89 SER A O 1
ATOM 701 N N . ILE A 1 90 ? 10.848 -5.348 -11.155 1.00 83.62 90 ILE A N 1
ATOM 702 C CA . ILE A 1 90 ? 11.485 -4.893 -9.910 1.00 83.62 90 ILE A CA 1
ATOM 703 C C . ILE A 1 90 ? 10.430 -4.577 -8.840 1.00 83.62 90 ILE A C 1
ATOM 705 O O . ILE A 1 90 ? 10.558 -5.023 -7.699 1.00 83.62 90 ILE A O 1
ATOM 709 N N . SER A 1 91 ? 9.339 -3.905 -9.221 1.00 79.56 91 SER A N 1
ATOM 710 C CA . SER A 1 91 ? 8.231 -3.570 -8.313 1.00 79.56 91 SER A CA 1
ATOM 711 C C . SER A 1 91 ? 7.560 -4.823 -7.730 1.00 79.56 91 SER A C 1
ATOM 713 O O . SER A 1 91 ? 7.377 -4.926 -6.516 1.00 79.56 91 SER A O 1
ATOM 715 N N . PHE A 1 92 ? 7.250 -5.818 -8.570 1.00 84.38 92 PHE A N 1
ATOM 716 C CA . PHE A 1 92 ? 6.689 -7.096 -8.119 1.00 84.38 92 PHE A CA 1
ATOM 717 C C . PHE A 1 92 ? 7.677 -7.900 -7.276 1.00 84.38 92 PHE A C 1
ATOM 719 O O . PHE A 1 92 ? 7.266 -8.549 -6.318 1.00 84.38 92 PHE A O 1
ATOM 726 N N . THR A 1 93 ? 8.971 -7.836 -7.590 1.00 86.62 93 THR A N 1
ATOM 727 C CA . THR A 1 93 ? 10.011 -8.526 -6.816 1.00 86.62 93 THR A CA 1
ATOM 728 C C . THR A 1 93 ? 10.127 -7.946 -5.408 1.00 86.62 93 THR A C 1
ATOM 730 O O . THR A 1 93 ? 10.154 -8.705 -4.443 1.00 86.62 93 THR A O 1
ATOM 733 N N . LEU A 1 94 ? 10.114 -6.618 -5.261 1.00 81.69 94 LEU A N 1
ATOM 734 C CA . LEU A 1 94 ? 10.139 -5.954 -3.952 1.00 81.69 94 LEU A CA 1
ATOM 735 C C . LEU A 1 94 ? 8.923 -6.335 -3.097 1.00 81.69 94 LEU A C 1
ATOM 737 O O . LEU A 1 94 ? 9.081 -6.767 -1.954 1.00 81.69 94 LEU A O 1
ATOM 741 N N . LEU A 1 95 ? 7.716 -6.238 -3.664 1.00 82.12 95 LEU A N 1
ATOM 742 C CA . LEU A 1 95 ? 6.480 -6.615 -2.969 1.00 82.12 95 LEU A CA 1
ATOM 743 C C . LEU A 1 95 ? 6.437 -8.116 -2.642 1.00 82.12 95 LEU A C 1
ATOM 745 O O . LEU A 1 95 ? 6.004 -8.503 -1.558 1.00 82.12 95 LEU A O 1
ATOM 749 N N . GLY A 1 96 ? 6.918 -8.961 -3.555 1.00 84.69 96 GLY A N 1
ATOM 750 C CA . GLY A 1 96 ? 6.972 -10.410 -3.382 1.00 84.69 96 GLY A CA 1
ATOM 751 C C . GLY A 1 96 ? 7.943 -10.840 -2.285 1.00 84.69 96 GLY A C 1
ATOM 752 O O . GLY A 1 96 ? 7.592 -11.672 -1.452 1.00 84.69 96 GLY A O 1
ATOM 753 N N . ILE A 1 97 ? 9.135 -10.242 -2.226 1.00 85.25 97 ILE A N 1
ATOM 754 C CA . ILE A 1 97 ? 10.116 -10.523 -1.168 1.00 85.25 97 ILE A CA 1
ATOM 755 C C . ILE A 1 97 ? 9.582 -10.065 0.193 1.00 85.25 97 ILE A C 1
ATOM 757 O O . ILE A 1 97 ? 9.713 -10.799 1.168 1.00 85.25 97 ILE A O 1
ATOM 761 N N . LEU A 1 98 ? 8.920 -8.906 0.265 1.00 81.75 98 LEU A N 1
ATOM 762 C CA . LEU A 1 98 ? 8.273 -8.438 1.498 1.00 81.75 98 LEU A CA 1
ATOM 763 C C . LEU A 1 98 ? 7.166 -9.383 1.974 1.00 81.75 98 LEU A C 1
ATOM 765 O O . LEU A 1 98 ? 7.069 -9.661 3.170 1.00 81.75 98 LEU A O 1
ATOM 769 N N . ALA A 1 99 ? 6.375 -9.919 1.040 1.00 80.50 99 ALA A N 1
ATOM 770 C CA . ALA A 1 99 ? 5.362 -10.921 1.346 1.00 80.50 99 ALA A CA 1
ATOM 771 C C . ALA A 1 99 ? 5.985 -12.236 1.851 1.00 80.50 99 ALA A C 1
ATOM 773 O O . ALA A 1 99 ? 5.499 -12.802 2.829 1.00 80.50 99 ALA A O 1
ATOM 774 N N . LEU A 1 100 ? 7.083 -12.697 1.239 1.00 83.81 100 LEU A N 1
ATOM 775 C CA . LEU A 1 100 ? 7.809 -13.902 1.667 1.00 83.81 100 LEU A CA 1
ATOM 776 C C . LEU A 1 100 ? 8.473 -13.738 3.038 1.00 83.81 100 LEU A C 1
ATOM 778 O O . LEU A 1 100 ? 8.544 -14.697 3.802 1.00 83.81 100 LEU A O 1
ATOM 782 N N . TRP A 1 101 ? 8.924 -12.529 3.373 1.00 83.69 101 TRP A N 1
ATOM 783 C CA . TRP A 1 101 ? 9.506 -12.227 4.682 1.00 83.69 101 TRP A CA 1
ATOM 784 C C . TRP A 1 101 ? 8.450 -12.118 5.795 1.00 83.69 101 TRP A C 1
ATOM 786 O O . TRP A 1 101 ? 8.799 -11.958 6.964 1.00 83.69 101 TRP A O 1
ATOM 796 N N . GLY A 1 102 ? 7.158 -12.186 5.454 1.00 76.56 102 GLY A N 1
ATOM 797 C CA . GLY A 1 102 ? 6.069 -12.064 6.422 1.00 76.56 102 GLY A CA 1
ATOM 798 C C . GLY A 1 102 ? 6.045 -10.706 7.126 1.00 76.56 102 GLY A C 1
ATOM 799 O O . GLY A 1 102 ? 5.551 -10.608 8.249 1.00 76.56 102 GLY A O 1
ATOM 800 N N . GLN A 1 103 ? 6.605 -9.663 6.501 1.00 78.38 103 GLN A N 1
ATOM 801 C CA . GLN A 1 103 ? 6.600 -8.328 7.084 1.00 78.38 103 GLN A CA 1
ATOM 802 C C . GLN A 1 103 ? 5.174 -7.785 7.142 1.00 78.38 103 GLN A C 1
ATOM 804 O O . GLN A 1 103 ? 4.401 -7.863 6.184 1.00 78.38 103 GLN A O 1
ATOM 809 N N . SER A 1 104 ? 4.826 -7.230 8.301 1.00 77.44 104 SER A N 1
ATOM 810 C CA . SER A 1 104 ? 3.572 -6.504 8.459 1.00 77.44 104 SER A CA 1
ATOM 811 C C . SER A 1 104 ? 3.654 -5.241 7.611 1.00 77.44 104 SER A C 1
ATOM 813 O O . SER A 1 104 ? 4.589 -4.475 7.778 1.00 77.44 104 SER A O 1
ATOM 815 N N . LEU A 1 105 ? 2.695 -5.033 6.705 1.00 76.88 105 LEU A N 1
ATOM 816 C CA . LEU A 1 105 ? 2.604 -3.785 5.946 1.00 76.88 105 LEU A CA 1
ATOM 817 C C . LEU A 1 105 ? 2.280 -2.646 6.905 1.00 76.88 105 LEU A C 1
ATOM 819 O O . LEU A 1 105 ? 1.176 -2.568 7.445 1.00 76.88 105 LEU A O 1
ATOM 823 N N . ASP A 1 106 ? 3.263 -1.789 7.100 1.00 84.50 106 ASP A N 1
ATOM 824 C CA . ASP A 1 106 ? 3.221 -0.620 7.952 1.00 84.50 106 ASP A CA 1
ATOM 825 C C . ASP A 1 106 ? 3.672 0.615 7.150 1.00 84.50 106 ASP A C 1
ATOM 827 O O . ASP A 1 106 ? 4.248 0.508 6.063 1.00 84.50 106 ASP A O 1
ATOM 831 N N . PRO A 1 107 ? 3.385 1.825 7.638 1.00 82.81 107 PRO A N 1
ATOM 832 C CA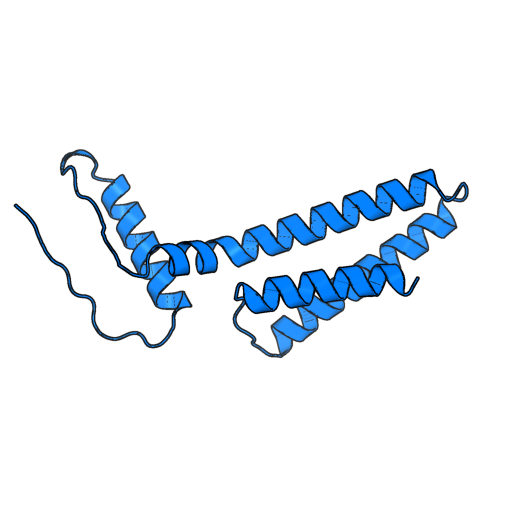 . PRO A 1 107 ? 3.636 3.050 6.881 1.00 82.81 107 PRO A CA 1
ATOM 833 C C . PRO A 1 107 ? 5.119 3.266 6.572 1.00 82.81 107 PRO A C 1
ATOM 835 O O . PRO A 1 107 ? 5.459 3.850 5.545 1.00 82.81 107 PRO A O 1
ATOM 838 N N . VAL A 1 108 ? 6.011 2.762 7.429 1.00 86.50 108 VAL A N 1
ATOM 839 C CA . VAL A 1 108 ? 7.456 2.878 7.226 1.00 86.50 108 VAL A CA 1
ATOM 840 C C . VAL A 1 108 ? 7.908 1.937 6.112 1.00 86.50 108 VAL A C 1
ATOM 842 O O . VAL A 1 108 ? 8.652 2.357 5.223 1.00 86.50 108 VAL A O 1
ATOM 845 N N . THR A 1 109 ? 7.421 0.691 6.091 1.00 85.31 109 THR A N 1
ATOM 846 C CA . THR A 1 109 ? 7.724 -0.235 4.987 1.00 85.31 109 THR A CA 1
ATOM 847 C C . THR A 1 109 ? 7.164 0.250 3.653 1.00 85.31 109 THR A C 1
ATOM 849 O O . THR A 1 109 ? 7.856 0.124 2.643 1.00 85.31 109 THR A O 1
ATOM 852 N N . MET A 1 110 ? 5.991 0.894 3.629 1.00 87.62 110 MET A N 1
ATOM 853 C CA . MET A 1 110 ? 5.468 1.546 2.419 1.00 87.62 110 MET A CA 1
ATOM 854 C C . MET A 1 110 ? 6.437 2.606 1.870 1.00 87.62 110 MET A C 1
ATOM 856 O O . MET A 1 110 ? 6.733 2.599 0.674 1.00 87.62 110 MET A O 1
ATOM 860 N N . ILE A 1 111 ? 6.964 3.492 2.723 1.00 87.69 111 ILE A N 1
ATOM 861 C CA . ILE A 1 111 ? 7.921 4.531 2.303 1.00 87.69 111 ILE A CA 1
ATOM 862 C C . ILE A 1 111 ? 9.205 3.899 1.758 1.00 87.69 111 ILE A C 1
ATOM 864 O O . ILE A 1 111 ? 9.695 4.320 0.711 1.00 87.69 111 ILE A O 1
ATOM 868 N N . ASN A 1 112 ? 9.720 2.859 2.418 1.00 87.38 112 ASN A N 1
ATOM 869 C CA . ASN A 1 112 ? 10.915 2.150 1.959 1.00 87.38 112 ASN A CA 1
ATOM 870 C C . ASN A 1 112 ? 10.711 1.507 0.580 1.00 87.38 112 ASN A C 1
ATOM 872 O O . ASN A 1 112 ? 11.600 1.582 -0.266 1.00 87.38 112 ASN A O 1
ATOM 876 N N . VAL A 1 113 ? 9.537 0.919 0.323 1.00 84.88 113 VAL A N 1
ATOM 877 C CA . VAL A 1 113 ? 9.196 0.365 -0.997 1.00 84.88 113 VAL A CA 1
ATOM 878 C C . VAL A 1 113 ? 9.148 1.459 -2.054 1.00 84.88 113 VAL A C 1
ATOM 880 O O . VAL A 1 113 ? 9.739 1.301 -3.118 1.00 84.88 113 VAL A O 1
ATOM 883 N N . LEU A 1 114 ? 8.483 2.579 -1.768 1.00 85.25 114 LEU A N 1
ATOM 884 C CA . LEU A 1 114 ? 8.398 3.694 -2.710 1.00 85.25 114 LEU A CA 1
ATOM 885 C C . LEU A 1 114 ? 9.774 4.295 -3.010 1.00 85.25 114 LEU A C 1
ATOM 887 O O . LEU A 1 114 ? 10.076 4.580 -4.166 1.00 85.25 114 LEU A O 1
ATOM 891 N N . MET A 1 115 ? 10.629 4.424 -1.995 1.00 87.62 115 MET A N 1
ATOM 892 C CA . MET A 1 115 ? 12.013 4.861 -2.164 1.00 87.62 115 MET A CA 1
ATOM 893 C C . MET A 1 115 ? 12.813 3.876 -3.024 1.00 87.62 115 MET A C 1
ATOM 895 O O . MET A 1 115 ? 13.518 4.301 -3.935 1.00 87.62 115 MET A O 1
ATOM 899 N N . ALA A 1 116 ? 12.672 2.569 -2.787 1.00 83.38 116 ALA A N 1
ATOM 900 C CA . ALA A 1 116 ? 13.331 1.541 -3.589 1.00 83.38 116 ALA A CA 1
ATOM 901 C C . ALA A 1 116 ? 12.868 1.561 -5.057 1.00 83.38 116 ALA A C 1
ATOM 903 O O . ALA A 1 116 ? 13.690 1.404 -5.957 1.00 83.38 116 ALA A O 1
ATOM 904 N N . ILE A 1 117 ? 11.578 1.805 -5.313 1.00 82.62 117 ILE A N 1
ATOM 905 C CA . ILE A 1 117 ? 11.047 1.982 -6.673 1.00 82.62 117 ILE A CA 1
ATOM 906 C C . ILE A 1 117 ? 11.625 3.248 -7.319 1.00 82.62 117 ILE A C 1
ATOM 908 O O . ILE A 1 117 ? 12.035 3.191 -8.473 1.00 82.62 117 ILE A O 1
ATOM 912 N N . GLY A 1 118 ? 11.704 4.365 -6.588 1.00 80.56 118 GLY A N 1
ATOM 913 C CA . GLY A 1 118 ? 12.315 5.605 -7.082 1.00 80.56 118 GLY A CA 1
ATOM 914 C C . GLY A 1 118 ? 13.774 5.404 -7.500 1.00 80.56 118 GLY A C 1
ATOM 915 O O . GLY A 1 118 ? 14.127 5.665 -8.646 1.00 80.56 118 GLY A O 1
ATOM 916 N N . LEU A 1 119 ? 14.582 4.811 -6.617 1.00 76.56 119 LEU A N 1
ATOM 917 C CA . LEU A 1 119 ? 15.984 4.484 -6.903 1.00 76.56 119 LEU A CA 1
ATOM 918 C C . LEU A 1 119 ? 16.139 3.461 -8.038 1.00 76.56 119 LEU A C 1
ATOM 920 O O . LEU A 1 119 ? 17.127 3.486 -8.767 1.00 76.56 119 LEU A O 1
ATOM 924 N N . SER A 1 120 ? 15.173 2.555 -8.207 1.00 75.69 120 SER A N 1
ATOM 925 C CA . SER A 1 120 ? 15.164 1.608 -9.322 1.00 75.69 120 SER A CA 1
ATOM 926 C C . SER A 1 120 ? 14.960 2.290 -10.673 1.00 75.69 120 SER A C 1
ATOM 928 O O . SER A 1 120 ? 15.437 1.754 -11.673 1.00 75.69 120 SER A O 1
ATOM 930 N N . VAL A 1 121 ? 14.227 3.405 -10.728 1.00 67.06 121 VAL A N 1
ATOM 931 C CA . VAL A 1 121 ? 14.070 4.179 -11.965 1.00 67.06 121 VAL A CA 1
ATOM 932 C C . VAL A 1 121 ? 15.368 4.906 -12.292 1.00 67.06 121 VAL A C 1
ATOM 934 O O . VAL A 1 121 ? 15.793 4.869 -13.439 1.00 67.06 121 VAL A O 1
ATOM 937 N N . ASP A 1 122 ? 16.028 5.488 -11.288 1.00 69.69 122 ASP A N 1
ATOM 938 C CA . ASP A 1 122 ? 17.303 6.194 -11.473 1.00 69.69 122 ASP A CA 1
ATOM 939 C C . ASP A 1 122 ? 1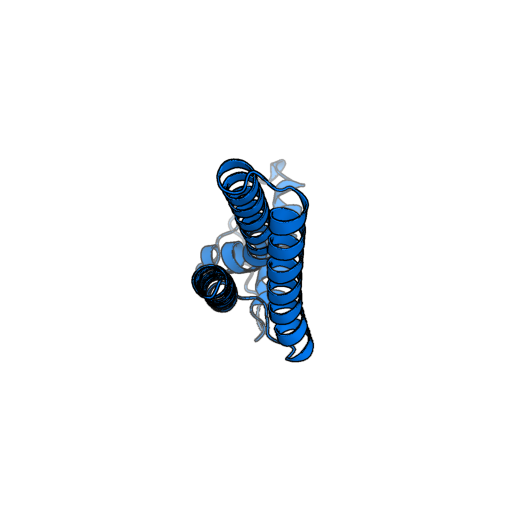8.441 5.265 -11.938 1.00 69.69 122 ASP A C 1
ATOM 941 O O . ASP A 1 122 ? 19.400 5.711 -12.564 1.00 69.69 122 ASP A O 1
ATOM 945 N N . PHE A 1 123 ? 18.347 3.963 -11.647 1.00 63.47 123 PHE A N 1
ATOM 946 C CA . PHE A 1 123 ? 19.319 2.955 -12.083 1.00 63.47 123 PHE A CA 1
ATOM 947 C C . PHE A 1 123 ? 19.253 2.618 -13.585 1.00 63.47 123 PHE A C 1
ATOM 949 O O . PHE A 1 123 ? 20.133 1.900 -14.069 1.00 63.47 123 PHE A O 1
ATOM 956 N N . ARG A 1 124 ? 18.217 3.074 -14.304 1.00 56.44 124 ARG A N 1
ATOM 957 C CA . ARG A 1 124 ? 18.006 2.805 -15.732 1.00 56.44 124 ARG A CA 1
ATOM 958 C C . ARG A 1 124 ? 18.312 4.031 -16.592 1.00 56.44 124 ARG A C 1
ATOM 960 O O . ARG A 1 124 ? 19.262 3.921 -17.397 1.00 56.44 124 ARG A O 1
#

Mean predicted aligned error: 7.83 Å

Organism: Cylicostephanus goldi (NCBI:txid71465)